Protein AF-A0AAD1SGZ5-F1 (afdb_monomer)

Radius of gyration: 22.44 Å; Cα contacts (8 Å, |Δi|>4): 138; chains: 1; bounding box: 48×39×59 Å

Secondary structure (DSSP, 8-state):
--HHHHHHHHHT------SS-HHHHHHHHHHHH-TTEEEE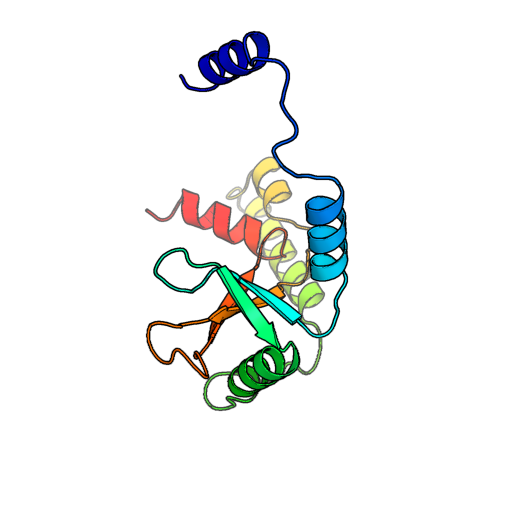E-SSSS-EEEEEHHHHHHHHHHHHT-TTT----SS--HHHHHHHHHHHHHHHHHTTSS-HHHHHHH--SSPPPPEEEEEE-TTT-SSSPPEEEEEE-TT-TTHHHHHHHHHH--

Solvent-accessible surface area (backbone atoms only — not comparable to full-atom values): 9331 Å² total; per-residue (Å²): 146,63,74,72,62,57,57,57,51,65,76,67,54,70,82,82,70,76,92,58,56,75,66,55,52,50,51,53,51,50,62,71,64,44,79,63,48,42,80,40,55,34,64,68,88,80,42,81,42,78,42,51,35,64,61,53,48,52,51,52,48,62,57,72,65,34,68,90,85,46,79,86,76,93,66,86,58,63,66,62,50,50,54,53,50,49,53,51,44,53,51,31,42,75,69,68,75,37,56,74,67,56,45,54,59,50,57,57,94,81,48,41,81,64,45,77,48,60,24,36,30,50,93,79,29,80,87,72,37,56,58,47,83,41,72,49,45,74,68,15,63,59,39,45,49,52,57,52,48,58,74,73,60,128

Foldseek 3Di:
DPVVVVVVCVVPPDPPDPPDDPVRVVVVVVVVPDPQWDWAAAPDDRDIDIDGPVLQVVLVVVVVVPPVPDDDDPDDCQVVVLVVQLVVLVVCVVVVVDDPVLSVLLHQPDADDWDWGFHFNCVVPVPRGRTDIDTHRVSGNCVSVVVVVVVVDD

Sequence (154 aa):
MVKTDTEKIIKNSPRHHQNLTPGEKIALMDLRQDPNIIIRSSDKGGATVIQSYDNYRIEVYRQLNDTLTYARLTFDPTKKFQMRIQNHIDLGKQMEYLDLKTAQFLFVEYPRHPVLYTLPKIHKDPIRPPGRPIVSANDSLLEPIAKYIDLFIK

Structure (mmCIF, N/CA/C/O backbone):
data_AF-A0AAD1SGZ5-F1
#
_entry.id   AF-A0AAD1SGZ5-F1
#
loop_
_atom_site.group_PDB
_atom_site.id
_atom_site.type_symbol
_atom_site.label_atom_id
_atom_site.label_alt_id
_atom_site.label_comp_id
_atom_site.label_asym_id
_atom_site.label_entity_id
_atom_site.label_seq_id
_atom_site.pdbx_PDB_ins_code
_atom_site.Cartn_x
_atom_site.Cartn_y
_atom_site.Cartn_z
_atom_site.occupancy
_atom_site.B_iso_or_equiv
_atom_site.auth_seq_id
_atom_site.auth_comp_id
_atom_site.auth_asym_id
_atom_site.auth_atom_id
_atom_site.pdbx_PDB_model_num
ATOM 1 N N . MET A 1 1 ? 18.389 23.631 9.168 1.00 44.34 1 MET A N 1
ATOM 2 C CA . MET A 1 1 ? 18.639 24.175 10.519 1.00 44.34 1 MET A CA 1
ATOM 3 C C . MET A 1 1 ? 17.513 23.722 11.460 1.00 44.34 1 MET A C 1
ATOM 5 O O . MET A 1 1 ? 16.687 24.531 11.833 1.00 44.34 1 MET A O 1
ATOM 9 N N . VAL A 1 2 ? 17.399 22.409 11.726 1.00 49.31 2 VAL A N 1
ATOM 10 C CA . VAL A 1 2 ? 16.296 21.811 12.535 1.00 49.31 2 VAL A CA 1
ATOM 11 C C . VAL A 1 2 ? 16.790 20.657 13.431 1.00 49.31 2 VAL A C 1
ATOM 13 O O . VAL A 1 2 ? 16.213 20.396 14.477 1.00 49.31 2 VAL A O 1
ATOM 16 N N . LYS A 1 3 ? 17.899 19.984 13.077 1.00 47.81 3 LYS A N 1
ATOM 17 C CA . LYS A 1 3 ? 18.436 18.852 13.860 1.00 47.81 3 LYS A CA 1
ATOM 18 C C . LYS A 1 3 ? 19.052 19.258 15.208 1.00 47.81 3 LYS A C 1
ATOM 20 O O . LYS A 1 3 ? 18.993 18.492 16.160 1.00 47.81 3 LYS A O 1
ATOM 25 N N . THR A 1 4 ? 19.617 20.459 15.310 1.00 51.16 4 THR A N 1
ATOM 26 C CA . THR A 1 4 ? 20.332 20.906 16.518 1.00 51.16 4 THR A CA 1
ATOM 27 C C . THR A 1 4 ? 19.389 21.285 17.665 1.00 51.16 4 THR A C 1
ATOM 29 O O . THR A 1 4 ? 19.752 21.160 18.834 1.00 51.16 4 THR A O 1
ATOM 32 N N . ASP A 1 5 ? 18.162 21.708 17.347 1.00 48.81 5 ASP A N 1
ATOM 33 C CA . ASP A 1 5 ? 17.186 22.144 18.351 1.00 48.81 5 ASP A CA 1
ATOM 34 C C . ASP A 1 5 ? 16.493 20.955 19.031 1.00 48.81 5 ASP A C 1
ATOM 36 O O . ASP A 1 5 ? 16.224 20.999 20.232 1.00 48.81 5 ASP A O 1
ATOM 40 N N . THR A 1 6 ? 16.303 19.838 18.318 1.00 55.44 6 THR A N 1
ATOM 41 C CA . THR A 1 6 ? 15.734 18.609 18.898 1.00 55.44 6 THR A CA 1
ATOM 42 C C . THR A 1 6 ? 16.645 17.981 19.954 1.00 55.44 6 THR A C 1
ATOM 44 O O . THR A 1 6 ? 16.165 17.481 20.969 1.00 55.44 6 THR A O 1
ATOM 47 N N . GLU A 1 7 ? 17.966 18.050 19.773 1.00 56.47 7 GLU A N 1
ATOM 48 C CA . GLU A 1 7 ? 18.935 17.458 20.708 1.00 56.47 7 GLU A CA 1
ATOM 49 C C . GLU A 1 7 ? 18.991 18.202 22.053 1.00 56.47 7 GLU A C 1
ATOM 51 O O . GLU A 1 7 ? 19.143 17.580 23.109 1.00 56.47 7 GLU A O 1
ATOM 56 N N . LYS A 1 8 ? 18.816 19.531 22.040 1.00 55.41 8 LYS A N 1
ATOM 57 C CA . LYS A 1 8 ? 18.754 20.353 23.261 1.00 55.41 8 LYS A CA 1
ATOM 58 C C . LYS A 1 8 ? 17.468 20.122 24.061 1.00 55.41 8 LYS A C 1
ATOM 60 O O . LYS A 1 8 ? 17.517 20.139 25.289 1.00 55.41 8 LYS A O 1
ATOM 65 N N . ILE A 1 9 ? 16.346 19.857 23.388 1.00 58.28 9 ILE A N 1
ATOM 66 C CA . ILE A 1 9 ? 15.056 19.550 24.031 1.00 58.28 9 ILE A CA 1
ATOM 67 C C . ILE A 1 9 ? 15.100 18.181 24.730 1.00 58.28 9 ILE A C 1
ATOM 69 O O . ILE A 1 9 ? 14.602 18.038 25.848 1.00 58.28 9 ILE A O 1
ATOM 73 N N . ILE A 1 10 ? 15.755 17.187 24.122 1.00 60.00 10 ILE A N 1
ATOM 74 C CA . ILE A 1 10 ? 15.900 15.847 24.713 1.00 60.00 10 ILE A CA 1
ATOM 75 C C . ILE A 1 10 ? 16.801 15.886 25.959 1.00 60.00 10 ILE A C 1
ATOM 77 O O . ILE A 1 10 ? 16.477 15.259 26.965 1.00 60.00 10 ILE A O 1
ATOM 81 N N . LYS A 1 11 ? 17.897 16.662 25.935 1.00 57.56 11 LYS A N 1
ATOM 82 C CA . LYS A 1 11 ? 18.828 16.779 27.077 1.00 57.56 11 LYS A CA 1
ATOM 83 C C . LYS A 1 11 ? 18.238 17.476 28.309 1.00 57.56 11 LYS A C 1
ATOM 85 O O . LYS A 1 11 ? 18.685 17.186 29.413 1.00 57.56 11 LYS A O 1
ATOM 90 N N . ASN A 1 12 ? 17.245 18.351 28.130 1.00 55.50 12 ASN A N 1
ATOM 91 C CA . ASN A 1 12 ? 16.612 19.127 29.206 1.00 55.50 12 ASN A CA 1
ATOM 92 C C . ASN A 1 12 ? 15.161 18.710 29.495 1.00 55.50 12 ASN A C 1
ATOM 94 O O . ASN A 1 12 ? 14.431 19.447 30.161 1.00 55.50 12 ASN A O 1
ATOM 98 N N . SER A 1 13 ? 14.715 17.552 29.003 1.00 56.84 13 SER A N 1
ATOM 99 C CA . SER A 1 13 ? 13.358 17.092 29.289 1.00 56.84 13 SER A CA 1
ATOM 100 C C . SER A 1 13 ? 13.223 16.743 30.780 1.00 56.84 13 SER A C 1
ATOM 102 O O . SER A 1 13 ? 14.025 15.954 31.291 1.00 56.84 13 SER A O 1
ATOM 104 N N . PRO A 1 14 ? 12.228 17.299 31.504 1.00 59.81 14 PRO A N 1
ATOM 105 C CA . PRO A 1 14 ? 11.919 16.844 32.856 1.00 59.81 14 PRO A CA 1
ATOM 106 C C . PRO A 1 14 ? 11.691 15.330 32.822 1.00 59.81 14 PRO A C 1
ATOM 108 O O . PRO A 1 14 ? 11.206 14.814 31.812 1.00 59.81 14 PRO A O 1
ATOM 111 N N . ARG A 1 15 ? 12.063 14.616 33.900 1.00 61.44 15 ARG A N 1
ATOM 112 C CA . ARG A 1 15 ? 11.877 13.155 34.019 1.00 61.44 15 ARG A CA 1
ATOM 113 C C . ARG A 1 15 ? 10.533 12.783 33.403 1.00 61.44 15 ARG A C 1
ATOM 115 O O . ARG A 1 15 ? 9.514 13.333 33.816 1.00 61.44 15 ARG A O 1
ATOM 122 N N . HIS A 1 16 ? 10.562 11.931 32.381 1.00 62.44 16 HIS A N 1
ATOM 123 C CA . HIS A 1 16 ? 9.389 11.588 31.589 1.00 62.44 16 HIS A CA 1
ATOM 124 C C . HIS A 1 16 ? 8.340 10.999 32.537 1.00 62.44 16 HIS A C 1
ATOM 126 O O . HIS A 1 16 ? 8.448 9.848 32.962 1.00 62.44 16 HIS A O 1
ATOM 132 N N . HIS A 1 17 ? 7.363 11.809 32.944 1.00 67.88 17 HIS A N 1
ATOM 133 C CA . HIS A 1 17 ? 6.256 11.310 33.740 1.00 67.88 17 HIS A CA 1
ATOM 134 C C . HIS A 1 17 ? 5.481 10.376 32.818 1.00 67.88 17 HIS A C 1
ATOM 136 O O . HI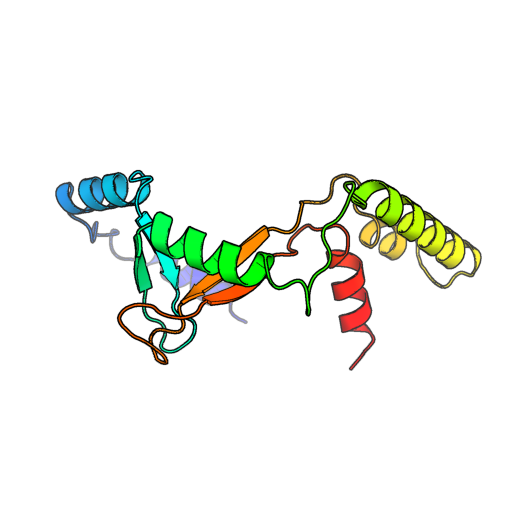S A 1 17 ? 5.206 10.715 31.662 1.00 67.88 17 HIS A O 1
ATOM 142 N N . GLN A 1 18 ? 5.205 9.161 33.286 1.00 77.94 18 GLN A N 1
ATOM 143 C CA . GLN A 1 18 ? 4.340 8.262 32.540 1.00 77.94 18 GLN A CA 1
ATOM 144 C C . GLN A 1 18 ? 2.956 8.913 32.503 1.00 77.94 18 GLN A C 1
ATOM 146 O O . GLN A 1 18 ? 2.312 9.059 33.534 1.00 77.94 18 GLN A O 1
ATOM 151 N N . ASN A 1 19 ? 2.528 9.336 31.316 1.00 88.00 19 ASN A N 1
ATOM 152 C CA . ASN A 1 19 ? 1.234 9.977 31.074 1.00 88.00 19 ASN A CA 1
ATOM 153 C C . ASN A 1 19 ? 0.078 8.971 30.977 1.00 88.00 19 ASN A C 1
ATOM 155 O O . ASN A 1 19 ? -1.043 9.363 30.680 1.00 88.00 19 ASN A O 1
ATOM 159 N N . LEU A 1 20 ? 0.375 7.686 31.176 1.00 91.06 20 LEU A N 1
ATOM 160 C CA . LEU A 1 20 ? -0.575 6.589 31.167 1.00 91.06 20 LEU A CA 1
ATOM 161 C C . LEU A 1 20 ? -0.414 5.801 32.460 1.00 91.06 20 LEU A C 1
ATOM 163 O O . LEU A 1 20 ? 0.687 5.336 32.787 1.00 91.06 20 LEU A O 1
ATOM 167 N N . THR A 1 21 ? -1.524 5.621 33.156 1.00 93.75 21 THR A N 1
ATOM 168 C CA . THR A 1 21 ? -1.647 4.697 34.277 1.00 93.75 21 THR A CA 1
ATOM 169 C C . THR A 1 21 ? -1.397 3.253 33.816 1.00 93.75 21 THR A C 1
ATOM 171 O O . THR A 1 21 ? -1.526 2.934 32.628 1.00 93.75 21 THR A O 1
ATOM 174 N N . PRO A 1 22 ? -1.059 2.331 34.736 1.00 93.62 22 PRO A N 1
ATOM 175 C CA . PRO A 1 22 ? -0.952 0.912 34.400 1.00 93.62 22 PRO A CA 1
ATOM 176 C C . PRO A 1 22 ? -2.225 0.350 33.748 1.00 93.62 22 PRO A C 1
ATOM 178 O O . PRO A 1 22 ? -2.124 -0.401 32.782 1.00 93.62 22 PRO A O 1
ATOM 181 N N . GLY A 1 23 ? -3.407 0.764 34.220 1.00 96.75 23 GLY A N 1
ATOM 182 C CA . GLY A 1 23 ? -4.692 0.342 33.657 1.00 96.75 23 GLY A CA 1
ATOM 183 C C . GLY A 1 23 ? -4.900 0.812 32.217 1.00 96.75 23 GLY A C 1
ATOM 184 O O . GLY A 1 23 ? -5.282 0.016 31.368 1.00 96.75 23 GLY A O 1
ATOM 185 N N . GLU A 1 24 ? -4.575 2.069 31.902 1.00 95.88 24 GLU A N 1
ATOM 186 C CA . GLU A 1 24 ? -4.674 2.591 30.528 1.00 95.88 24 GLU A CA 1
ATOM 187 C C . GLU A 1 24 ? -3.700 1.896 29.576 1.00 95.88 24 GLU A C 1
ATOM 189 O O . GLU A 1 24 ? -4.038 1.637 28.424 1.00 95.88 24 GLU A O 1
ATOM 194 N N . LYS A 1 25 ? -2.497 1.547 30.047 1.00 94.81 25 LYS A N 1
ATOM 195 C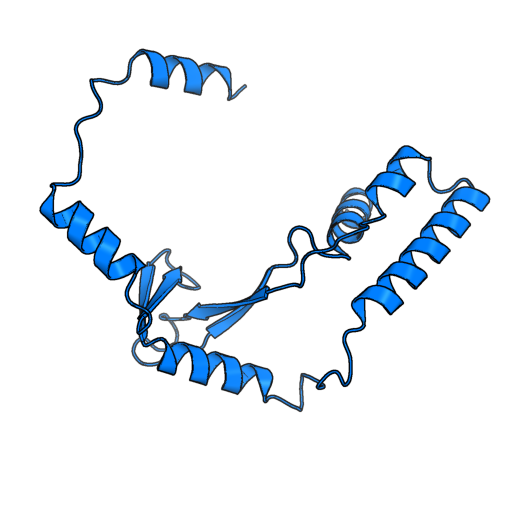 CA . LYS A 1 25 ? -1.544 0.768 29.244 1.00 94.81 25 LYS A CA 1
ATOM 196 C C . LYS A 1 25 ? -2.092 -0.612 28.908 1.00 94.81 25 LYS A C 1
ATOM 198 O O . LYS A 1 25 ? -1.973 -1.021 27.758 1.00 94.81 25 LYS A O 1
ATOM 203 N N . ILE A 1 26 ? -2.684 -1.294 29.888 1.00 96.69 26 ILE A N 1
ATOM 204 C CA . ILE A 1 26 ? -3.329 -2.595 29.681 1.00 96.69 26 ILE A CA 1
ATOM 205 C C . ILE A 1 26 ? -4.490 -2.438 28.696 1.00 96.69 26 ILE A C 1
ATOM 207 O O . ILE A 1 26 ? -4.490 -3.103 27.671 1.00 96.69 26 ILE A O 1
ATOM 211 N N . ALA A 1 27 ? -5.382 -1.468 28.905 1.00 95.69 27 ALA A N 1
ATOM 212 C CA . ALA A 1 27 ? -6.504 -1.220 27.999 1.00 95.69 27 ALA A CA 1
ATOM 213 C C . ALA A 1 27 ? -6.058 -0.915 26.555 1.00 95.69 27 ALA A C 1
ATOM 215 O O . ALA A 1 27 ? -6.671 -1.387 25.603 1.00 95.69 27 ALA A O 1
ATOM 216 N N . LEU A 1 28 ? -4.969 -0.159 26.363 1.00 94.44 28 LEU A N 1
ATOM 217 C CA . LEU A 1 28 ? -4.393 0.089 25.036 1.00 94.44 28 LEU A CA 1
ATOM 218 C C . LEU A 1 28 ? -3.767 -1.167 24.421 1.00 94.44 28 LEU A C 1
ATOM 220 O O . LEU A 1 28 ? -3.818 -1.336 23.201 1.00 94.44 28 LEU A O 1
ATOM 224 N N . MET A 1 29 ? -3.158 -2.032 25.237 1.00 95.12 29 MET A N 1
ATOM 225 C CA . MET A 1 29 ? -2.652 -3.328 24.782 1.00 95.12 29 MET A CA 1
ATOM 226 C C . MET A 1 29 ? -3.801 -4.243 24.360 1.00 95.12 29 MET A C 1
ATOM 228 O O . MET A 1 29 ? -3.727 -4.801 23.268 1.00 95.12 29 MET A O 1
ATOM 232 N N . ASP A 1 30 ? -4.866 -4.318 25.155 1.00 96.25 30 ASP A N 1
ATOM 233 C CA . ASP A 1 30 ? -6.066 -5.105 24.865 1.00 96.25 30 ASP A CA 1
ATOM 234 C C . ASP A 1 30 ? -6.739 -4.608 23.581 1.00 96.25 30 ASP A C 1
ATOM 236 O O . ASP A 1 30 ? -6.977 -5.385 22.658 1.00 96.25 30 ASP A O 1
ATOM 240 N N . LEU A 1 31 ? -6.938 -3.289 23.455 1.00 94.81 31 LEU A N 1
ATOM 241 C CA . LEU A 1 31 ? -7.510 -2.668 22.258 1.00 94.81 31 LEU A CA 1
ATOM 242 C C . LEU A 1 31 ? -6.659 -2.935 21.008 1.00 94.81 31 LEU A C 1
ATOM 244 O O . LEU A 1 31 ? -7.183 -3.150 19.921 1.00 94.81 31 LEU A O 1
ATOM 248 N N . ARG A 1 32 ? -5.329 -2.929 21.136 1.00 93.38 32 ARG A N 1
ATOM 249 C CA . ARG A 1 32 ? -4.423 -3.250 20.025 1.00 93.38 32 ARG A CA 1
ATOM 250 C C . ARG A 1 32 ? -4.494 -4.730 19.626 1.00 93.38 32 ARG A C 1
ATOM 252 O O . ARG A 1 32 ? -4.183 -5.046 18.477 1.00 93.38 32 ARG A O 1
ATOM 259 N N . GLN A 1 33 ? -4.806 -5.617 20.566 1.00 95.69 33 GLN A N 1
ATOM 260 C CA . GLN A 1 33 ? -4.839 -7.064 20.354 1.00 95.69 33 GLN A CA 1
ATOM 261 C C . GLN A 1 33 ? -6.215 -7.583 19.924 1.00 95.69 33 GLN A C 1
ATOM 263 O O . GLN A 1 33 ? -6.278 -8.694 19.403 1.00 95.69 33 GLN A O 1
ATOM 268 N N . ASP A 1 34 ? -7.288 -6.806 20.093 1.00 97.25 34 ASP A N 1
ATOM 269 C CA . ASP A 1 34 ? -8.638 -7.194 19.680 1.00 97.25 34 ASP A CA 1
ATOM 270 C C . ASP A 1 34 ? -8.740 -7.350 18.145 1.00 97.25 34 ASP A C 1
ATOM 272 O O . ASP A 1 34 ? -8.644 -6.362 17.408 1.00 97.25 34 ASP A O 1
ATOM 276 N N . PRO A 1 35 ? -8.959 -8.577 17.628 1.00 96.62 35 PRO A N 1
ATOM 277 C CA . PRO A 1 35 ? -9.045 -8.825 16.192 1.00 96.62 35 PRO A CA 1
ATOM 278 C C . PRO A 1 35 ? -10.378 -8.371 15.577 1.00 96.62 35 PRO A C 1
ATOM 280 O O . PRO A 1 35 ? -10.504 -8.343 14.352 1.00 96.62 35 PRO A O 1
ATOM 283 N N . ASN A 1 36 ? -11.382 -8.036 16.393 1.00 97.94 36 ASN A N 1
ATOM 284 C CA . ASN A 1 36 ? -12.727 -7.694 15.927 1.00 97.94 36 ASN A CA 1
ATOM 285 C C . ASN A 1 36 ? -12.874 -6.218 15.559 1.00 97.94 36 ASN A C 1
ATOM 287 O O . ASN A 1 36 ? -13.910 -5.817 15.020 1.00 97.94 36 ASN A O 1
ATOM 291 N N . ILE A 1 37 ? -11.855 -5.403 15.829 1.00 96.69 37 ILE A N 1
ATOM 292 C CA . ILE A 1 37 ? -11.861 -3.974 15.542 1.00 96.69 37 ILE A CA 1
ATOM 293 C C . ILE A 1 37 ? -10.747 -3.594 14.576 1.00 96.69 37 ILE A C 1
ATOM 295 O O . ILE A 1 37 ? -9.727 -4.262 14.427 1.00 96.69 37 ILE A O 1
ATOM 299 N N . ILE A 1 38 ? -10.933 -2.456 13.922 1.00 95.62 38 ILE A N 1
ATOM 300 C CA . ILE A 1 38 ? -9.887 -1.805 13.156 1.00 95.62 38 ILE A CA 1
ATOM 301 C C . ILE A 1 38 ? -9.835 -0.327 13.511 1.00 95.62 38 ILE A C 1
ATOM 303 O O . ILE A 1 38 ? -10.856 0.359 13.581 1.00 95.62 38 ILE A O 1
ATOM 307 N N . ILE A 1 39 ? -8.615 0.158 13.720 1.00 95.56 39 ILE A N 1
ATOM 308 C CA . ILE A 1 39 ? -8.338 1.553 14.046 1.00 95.56 39 ILE A CA 1
ATOM 309 C C . ILE A 1 39 ? -7.714 2.212 12.816 1.00 95.56 39 ILE A C 1
ATOM 311 O O . ILE A 1 39 ? -6.698 1.742 12.287 1.00 95.56 39 ILE A O 1
ATOM 315 N N . ARG A 1 40 ? -8.337 3.284 12.323 1.00 95.31 40 ARG A N 1
ATOM 316 C CA . ARG A 1 40 ? -7.874 4.052 11.157 1.00 95.31 40 ARG A CA 1
ATOM 317 C C . ARG A 1 40 ? -8.059 5.544 11.383 1.00 95.31 40 ARG A C 1
ATOM 319 O O . ARG A 1 40 ? -8.991 5.968 12.059 1.00 95.31 40 ARG A O 1
ATOM 326 N N . SER A 1 41 ? -7.199 6.350 10.773 1.00 96.38 41 SER A N 1
ATOM 327 C CA . SER A 1 41 ? -7.445 7.786 10.654 1.00 96.38 41 SER A CA 1
ATOM 328 C C . SER A 1 41 ? -8.621 8.035 9.713 1.00 96.38 41 SER A C 1
ATOM 330 O O . SER A 1 41 ? -8.781 7.347 8.706 1.00 96.38 41 SER A O 1
ATOM 332 N N . SER A 1 42 ? -9.439 9.028 10.031 1.00 96.88 42 SER A N 1
ATOM 333 C CA . SER A 1 42 ? -10.485 9.517 9.138 1.00 96.88 42 SER A CA 1
ATOM 334 C C . SER A 1 42 ? -9.896 10.157 7.881 1.00 96.88 42 SER A C 1
ATOM 336 O O . SER A 1 42 ? -8.786 10.685 7.874 1.00 96.88 42 SER A O 1
ATOM 338 N N . ASP A 1 43 ? -10.681 10.144 6.807 1.00 96.88 43 ASP A N 1
ATOM 339 C CA . ASP A 1 43 ? -10.312 10.755 5.529 1.00 96.88 43 ASP A CA 1
ATOM 340 C C . ASP A 1 43 ? -10.119 12.283 5.606 1.00 96.88 43 ASP A C 1
ATOM 342 O O . ASP A 1 43 ? -9.354 12.871 4.841 1.00 96.88 43 ASP A O 1
ATOM 346 N N . LYS A 1 44 ? -10.867 12.935 6.505 1.00 94.25 44 LYS A N 1
ATOM 347 C CA . LYS A 1 44 ? -10.865 14.383 6.734 1.00 94.25 44 LYS A CA 1
ATOM 348 C C . LYS A 1 44 ? -11.158 14.675 8.200 1.00 94.25 44 LYS A C 1
ATOM 350 O O . LYS A 1 44 ? -11.985 13.996 8.800 1.00 94.25 44 LYS A O 1
ATOM 355 N N . GLY A 1 45 ? -10.545 15.734 8.726 1.00 90.50 45 GLY A N 1
ATOM 356 C CA . GLY A 1 45 ? -10.810 16.239 10.078 1.00 90.50 45 GLY A CA 1
ATOM 357 C C . GLY A 1 45 ? -9.917 15.659 11.178 1.00 90.50 45 GLY A C 1
ATOM 358 O O . GLY A 1 45 ? -10.100 16.015 12.332 1.00 90.50 45 GLY A O 1
ATOM 359 N N . GLY A 1 46 ? -8.951 14.791 10.850 1.00 91.44 46 GLY A N 1
ATOM 360 C CA . GLY A 1 46 ? -7.929 14.326 11.801 1.00 91.44 46 GLY A CA 1
ATOM 361 C C . GLY A 1 46 ? -8.434 13.394 12.909 1.00 91.44 46 GLY A C 1
ATOM 362 O O . GLY A 1 46 ? -7.674 13.063 13.813 1.00 91.44 46 GLY A O 1
ATOM 363 N N . ALA A 1 47 ? -9.690 12.946 12.848 1.00 95.25 47 ALA A N 1
ATOM 364 C CA . ALA A 1 47 ? -10.263 12.035 13.832 1.00 95.25 47 ALA A CA 1
ATOM 365 C C . ALA A 1 47 ? -9.688 10.613 13.708 1.00 95.25 47 ALA A C 1
ATOM 367 O O . ALA A 1 47 ? -9.409 10.150 12.596 1.00 95.25 47 ALA A O 1
ATOM 368 N N . THR A 1 48 ? -9.596 9.908 14.837 1.00 95.62 48 THR A N 1
ATOM 369 C CA . THR A 1 48 ? -9.350 8.459 14.906 1.00 95.62 48 THR A CA 1
ATOM 370 C C . THR A 1 48 ? -10.685 7.726 14.905 1.00 95.62 48 THR A C 1
ATOM 372 O O . THR A 1 48 ? -11.575 8.055 15.683 1.00 95.62 48 THR A O 1
ATOM 375 N N . VAL A 1 49 ? -10.825 6.727 14.039 1.00 95.38 49 VAL A N 1
ATOM 376 C CA . VAL A 1 49 ? -12.039 5.923 13.895 1.00 95.38 49 VAL A CA 1
ATOM 377 C C . VAL A 1 49 ? -11.748 4.501 14.343 1.00 95.38 49 VAL A C 1
ATOM 379 O O . VAL A 1 49 ? -10.823 3.862 13.837 1.00 95.38 49 VAL A O 1
ATOM 382 N N . ILE A 1 50 ? -12.566 4.021 15.274 1.00 95.38 50 ILE A N 1
ATOM 383 C CA . ILE A 1 50 ? -12.624 2.625 15.698 1.00 95.38 50 ILE A CA 1
ATOM 384 C C . ILE A 1 50 ? -13.917 2.056 15.122 1.00 95.38 50 ILE A C 1
ATOM 386 O O . ILE A 1 50 ? -14.987 2.627 15.324 1.00 95.38 50 ILE A O 1
ATOM 390 N N . GLN A 1 51 ? -13.825 0.961 14.377 1.00 95.00 51 GLN A N 1
ATOM 391 C CA . GLN A 1 51 ? -14.992 0.289 13.805 1.00 95.00 51 GLN A CA 1
ATOM 392 C C . GLN A 1 51 ? -14.810 -1.225 13.832 1.00 95.00 51 GLN A C 1
ATOM 394 O O . GLN A 1 51 ? -13.683 -1.712 13.912 1.00 95.00 51 GLN A O 1
ATOM 399 N N . SER A 1 52 ? -15.917 -1.960 13.716 1.00 96.06 52 SER A N 1
ATOM 400 C CA . SER A 1 52 ? -15.880 -3.410 13.521 1.00 96.06 52 SER A CA 1
ATOM 401 C C . SER A 1 52 ? -15.066 -3.768 12.275 1.00 96.06 52 SER A C 1
ATOM 403 O O . SER A 1 52 ? -15.213 -3.156 11.209 1.00 96.06 52 SER A O 1
ATOM 405 N N . TYR A 1 53 ? -14.228 -4.790 12.411 1.00 96.44 53 TYR A N 1
ATOM 406 C CA . TYR A 1 53 ? -13.457 -5.360 11.318 1.00 96.44 53 TYR A CA 1
ATOM 407 C C . TYR A 1 53 ? -14.358 -5.886 10.188 1.00 96.44 53 TYR A C 1
ATOM 409 O O . TYR A 1 53 ? -14.009 -5.746 9.014 1.00 96.44 53 TYR A O 1
ATOM 417 N N . ASP A 1 54 ? -15.551 -6.394 10.507 1.00 97.00 54 ASP A N 1
ATOM 418 C CA . ASP A 1 54 ? -16.506 -6.875 9.505 1.00 97.00 54 ASP A CA 1
ATOM 419 C C . ASP A 1 54 ? -17.061 -5.742 8.645 1.00 97.00 54 ASP A C 1
ATOM 421 O O . ASP A 1 54 ? -17.057 -5.850 7.419 1.00 97.00 54 ASP A O 1
ATOM 425 N N . ASN A 1 55 ? -17.452 -4.617 9.251 1.00 94.88 55 ASN A N 1
ATOM 426 C CA . ASN A 1 55 ? -17.902 -3.438 8.501 1.00 94.88 55 ASN A CA 1
ATOM 427 C C . ASN A 1 55 ? -16.799 -2.908 7.577 1.00 94.88 55 ASN A C 1
ATOM 429 O O . ASN A 1 55 ? -17.054 -2.585 6.416 1.00 94.88 55 ASN A O 1
ATOM 433 N N . TYR A 1 56 ? -15.557 -2.877 8.069 1.00 95.94 56 TYR A N 1
ATOM 434 C CA . TYR A 1 56 ? -14.402 -2.516 7.254 1.00 95.94 56 TYR A CA 1
ATOM 435 C C . TYR A 1 56 ? -14.212 -3.473 6.072 1.00 95.94 56 TYR A C 1
ATOM 437 O O . TYR A 1 56 ? -14.032 -3.023 4.939 1.00 95.94 56 TYR A O 1
ATOM 445 N N . ARG A 1 57 ? -14.289 -4.790 6.306 1.00 96.38 57 ARG A N 1
ATOM 446 C CA . ARG A 1 57 ? -14.179 -5.801 5.246 1.00 96.38 57 ARG A CA 1
ATOM 447 C C . ARG A 1 57 ? -15.285 -5.664 4.212 1.00 96.38 57 ARG A C 1
ATOM 449 O O . ARG A 1 57 ? -14.983 -5.703 3.022 1.00 96.38 57 ARG A O 1
ATOM 456 N N . ILE A 1 58 ? -16.532 -5.485 4.642 1.00 96.38 58 ILE A N 1
ATOM 457 C CA . ILE A 1 58 ? -17.680 -5.286 3.749 1.00 96.38 58 ILE A CA 1
ATOM 458 C C . ILE A 1 58 ? -17.427 -4.094 2.825 1.00 96.38 58 ILE A C 1
ATOM 460 O O . ILE A 1 58 ? -17.589 -4.225 1.614 1.00 96.38 58 ILE A O 1
ATOM 464 N N . GLU A 1 59 ? -16.962 -2.963 3.362 1.00 96.00 59 GLU A N 1
ATOM 465 C CA . GLU A 1 59 ? -16.648 -1.787 2.546 1.00 96.00 59 GLU A CA 1
ATOM 466 C C . GLU A 1 59 ? -15.484 -2.040 1.574 1.00 96.00 59 GLU A C 1
ATOM 468 O O . GLU A 1 59 ? -15.563 -1.644 0.412 1.00 96.00 59 GLU A O 1
ATOM 473 N N . VAL A 1 60 ? -14.424 -2.737 2.002 1.00 95.94 60 VAL A N 1
ATOM 474 C CA . VAL A 1 60 ? -13.305 -3.106 1.115 1.00 95.94 60 VAL A CA 1
ATOM 475 C C . VAL A 1 60 ? -13.785 -4.004 -0.030 1.00 95.94 60 VAL A C 1
ATOM 477 O O . VAL A 1 60 ? -13.473 -3.733 -1.189 1.00 95.94 60 VAL A O 1
ATOM 480 N N . TYR A 1 61 ? -14.577 -5.041 0.255 1.00 96.00 61 TYR A N 1
ATOM 481 C CA . TYR A 1 61 ? -15.110 -5.922 -0.787 1.00 96.00 61 TYR A CA 1
ATOM 482 C C . TYR A 1 61 ? -16.106 -5.213 -1.698 1.00 96.00 61 TYR A C 1
ATOM 484 O O . TYR A 1 61 ? -16.096 -5.466 -2.899 1.00 96.00 61 TYR A O 1
ATOM 492 N N . ARG A 1 62 ? -16.923 -4.291 -1.173 1.00 95.38 62 ARG A N 1
ATOM 493 C CA . ARG A 1 62 ? -17.809 -3.456 -1.994 1.00 95.38 62 ARG A CA 1
ATOM 494 C C . ARG A 1 62 ? -17.019 -2.691 -3.063 1.00 95.38 62 ARG A C 1
ATOM 496 O O . ARG A 1 62 ? -17.507 -2.556 -4.177 1.00 95.38 62 ARG A O 1
ATOM 503 N N . GLN A 1 63 ? -15.814 -2.213 -2.737 1.00 93.81 63 GLN A N 1
ATOM 504 C CA . GLN A 1 63 ? -14.932 -1.527 -3.690 1.00 93.81 63 GLN A CA 1
ATOM 505 C C . GLN A 1 63 ? -14.222 -2.499 -4.640 1.00 93.81 63 GLN A C 1
ATOM 507 O O . GLN A 1 63 ? -14.184 -2.258 -5.840 1.00 93.81 63 GLN A O 1
ATOM 512 N N . LEU A 1 64 ? -13.677 -3.605 -4.126 1.00 93.62 64 LEU A N 1
ATOM 513 C CA . LEU A 1 64 ? -12.944 -4.583 -4.941 1.00 93.62 64 LEU A CA 1
ATOM 514 C C . LEU A 1 64 ? -13.835 -5.378 -5.906 1.00 93.62 64 LEU A C 1
ATOM 516 O O . LEU A 1 64 ? -13.339 -5.879 -6.912 1.00 93.62 64 LEU A O 1
ATOM 520 N N . ASN A 1 65 ? -15.129 -5.493 -5.608 1.00 95.56 65 ASN A N 1
ATOM 521 C CA . ASN A 1 65 ? -16.110 -6.146 -6.472 1.00 95.56 65 ASN A CA 1
ATOM 522 C C . ASN A 1 65 ? -16.674 -5.215 -7.559 1.00 95.56 65 ASN A C 1
ATOM 524 O O . ASN A 1 65 ? -17.551 -5.638 -8.310 1.00 95.56 65 ASN A O 1
ATOM 528 N N . ASP A 1 66 ? -16.203 -3.969 -7.661 1.00 95.12 66 ASP A N 1
ATOM 529 C CA . ASP A 1 66 ? -16.551 -3.093 -8.778 1.00 95.12 66 ASP A CA 1
ATOM 530 C C . ASP A 1 66 ? -15.852 -3.560 -10.064 1.00 95.12 66 ASP A C 1
ATOM 532 O O . ASP A 1 66 ? -14.712 -3.190 -10.356 1.00 95.12 66 ASP A O 1
ATOM 536 N N . THR A 1 67 ? -16.561 -4.372 -10.846 1.00 95.75 67 THR A N 1
ATOM 537 C CA . THR A 1 67 ? -16.078 -4.910 -12.124 1.00 95.75 67 THR A CA 1
ATOM 538 C C . THR A 1 67 ? -16.147 -3.911 -13.276 1.00 95.75 67 THR A C 1
ATOM 540 O O . THR A 1 67 ? -15.665 -4.221 -14.363 1.00 95.75 67 THR A O 1
ATOM 543 N N . LEU A 1 68 ? -16.766 -2.740 -13.083 1.00 96.25 68 LEU A N 1
ATOM 544 C CA . LEU A 1 68 ? -16.733 -1.669 -14.082 1.00 96.25 68 LEU A CA 1
ATOM 545 C C . LEU A 1 68 ? -15.383 -0.946 -14.042 1.00 96.25 68 LEU A C 1
ATOM 547 O O . LEU A 1 68 ? -14.880 -0.534 -15.085 1.00 96.25 68 LEU A O 1
ATOM 551 N N . THR A 1 69 ? -14.791 -0.826 -12.850 1.00 93.62 69 THR A N 1
ATOM 552 C CA . THR A 1 69 ? -13.508 -0.139 -12.640 1.00 93.62 69 THR A CA 1
ATOM 553 C C . 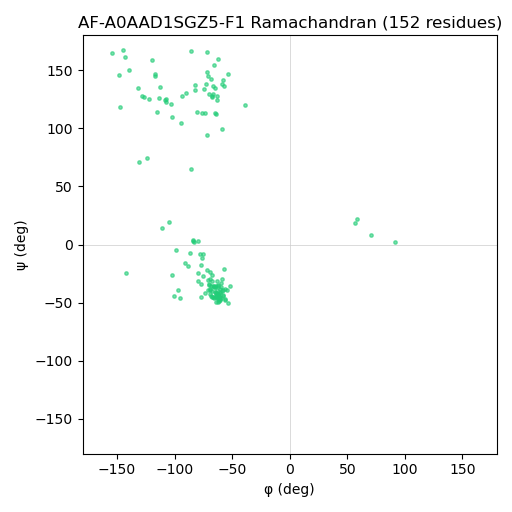THR A 1 69 ? -12.318 -1.100 -12.591 1.00 93.62 69 THR A C 1
ATOM 555 O O . THR A 1 69 ? -11.248 -0.779 -13.110 1.00 93.62 69 THR A O 1
ATOM 558 N N . TYR A 1 70 ? -12.468 -2.273 -11.965 1.00 92.69 70 TYR A N 1
ATOM 559 C CA . TYR A 1 70 ? -11.361 -3.193 -11.695 1.00 92.69 70 TYR A CA 1
ATOM 560 C C . TYR A 1 70 ? -11.521 -4.539 -12.402 1.00 92.69 70 TYR A C 1
ATOM 562 O O . TYR A 1 70 ? -12.610 -5.097 -12.507 1.00 92.69 70 TYR A O 1
ATOM 570 N N . ALA A 1 71 ? -10.390 -5.108 -12.821 1.00 93.81 71 ALA A N 1
ATOM 571 C CA . ALA A 1 71 ? -10.312 -6.464 -13.347 1.00 93.81 71 ALA A CA 1
ATOM 572 C C . ALA A 1 71 ? -9.515 -7.357 -12.392 1.00 93.81 71 ALA A C 1
ATOM 574 O O . ALA A 1 71 ? -8.441 -6.986 -11.910 1.00 93.81 71 ALA A O 1
ATOM 575 N N . ARG A 1 72 ? -10.028 -8.563 -12.138 1.00 93.75 72 ARG A N 1
ATOM 576 C CA . ARG A 1 72 ? -9.340 -9.545 -11.299 1.00 93.75 72 ARG A CA 1
ATOM 577 C C . ARG A 1 72 ? -8.108 -10.086 -12.022 1.00 93.75 72 ARG A C 1
ATOM 579 O O . ARG A 1 72 ? -8.200 -10.565 -13.149 1.00 93.75 72 ARG A O 1
ATOM 586 N N . LEU A 1 73 ? -6.964 -10.061 -11.343 1.00 93.50 73 LEU A N 1
ATOM 587 C CA . LEU A 1 73 ? -5.747 -10.705 -11.829 1.00 93.50 73 LEU A CA 1
ATOM 588 C C . LEU A 1 73 ? -5.860 -12.229 -11.707 1.00 93.50 73 LEU A C 1
ATOM 590 O O . LEU A 1 73 ? -6.334 -12.748 -10.695 1.00 93.50 73 LEU A O 1
ATOM 594 N N . THR A 1 74 ? -5.399 -12.940 -12.733 1.00 96.19 74 THR A N 1
ATOM 595 C CA . THR A 1 74 ? -5.367 -14.411 -12.765 1.00 96.19 74 THR A CA 1
ATOM 596 C C . THR A 1 74 ? -4.085 -14.996 -12.168 1.00 96.19 74 THR A C 1
ATOM 598 O O . THR A 1 74 ? -4.066 -16.165 -11.801 1.00 96.19 74 THR A O 1
ATOM 601 N N . PHE A 1 75 ? -3.025 -14.192 -12.041 1.00 95.44 75 PHE A N 1
ATOM 602 C CA . PHE A 1 75 ? -1.743 -14.557 -11.431 1.00 95.44 75 PHE A CA 1
ATOM 603 C C . PHE A 1 75 ? -1.025 -13.310 -10.893 1.00 95.44 75 PHE A C 1
ATOM 605 O O . PHE A 1 75 ? -1.377 -12.189 -11.262 1.00 95.44 75 PHE A O 1
ATOM 612 N N . ASP A 1 76 ? -0.005 -13.499 -10.049 1.00 93.88 76 ASP A 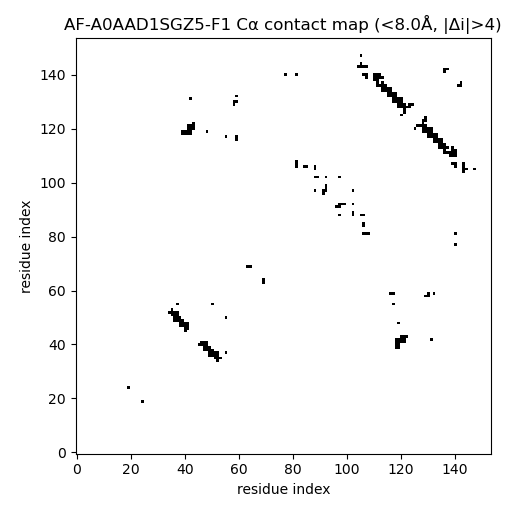N 1
ATOM 613 C CA . ASP A 1 76 ? 0.855 -12.413 -9.562 1.00 93.88 76 ASP A CA 1
ATOM 614 C C . ASP A 1 76 ? 1.822 -11.938 -10.671 1.00 93.88 76 ASP A C 1
ATOM 616 O O . ASP A 1 76 ? 2.720 -12.687 -11.076 1.00 93.88 76 ASP A O 1
ATOM 620 N N . PRO A 1 77 ? 1.688 -10.698 -11.178 1.00 95.06 77 PRO A N 1
ATOM 621 C CA . PRO A 1 77 ? 2.504 -10.202 -12.278 1.00 95.06 77 PRO A CA 1
ATOM 622 C C . PRO A 1 77 ? 3.873 -9.660 -11.834 1.00 95.06 77 PRO A C 1
ATOM 624 O O . PRO A 1 77 ? 4.628 -9.186 -12.684 1.00 95.06 77 PRO A O 1
ATOM 627 N N . THR A 1 78 ? 4.222 -9.715 -10.545 1.00 95.12 78 THR A N 1
ATOM 628 C CA . THR A 1 78 ? 5.422 -9.069 -9.983 1.00 95.12 78 THR A CA 1
ATOM 629 C C . THR A 1 78 ? 6.699 -9.466 -10.721 1.00 95.12 78 THR A C 1
ATOM 631 O O . THR A 1 78 ? 7.428 -8.594 -11.191 1.00 95.12 78 THR A O 1
ATOM 634 N N . LYS A 1 79 ? 6.950 -10.767 -10.926 1.00 95.75 79 LYS A N 1
ATOM 635 C CA . LYS A 1 79 ? 8.148 -11.238 -11.652 1.00 95.75 79 LYS A CA 1
ATOM 636 C C . LYS A 1 79 ? 8.155 -10.830 -13.124 1.00 95.75 79 LYS A C 1
ATOM 638 O O . LYS A 1 79 ? 9.202 -10.465 -13.656 1.00 95.75 79 LYS A O 1
ATOM 643 N N . LYS A 1 80 ? 6.986 -10.821 -13.771 1.00 96.56 80 LYS A N 1
ATOM 644 C CA . LYS A 1 80 ? 6.837 -10.345 -15.153 1.00 96.56 80 LYS A CA 1
ATOM 645 C C . LYS A 1 80 ? 7.215 -8.867 -15.263 1.00 96.56 80 LYS A C 1
ATOM 647 O O . LYS A 1 80 ? 7.926 -8.486 -16.188 1.00 96.56 80 LYS A O 1
ATOM 652 N N . PHE A 1 81 ? 6.750 -8.034 -14.335 1.00 96.69 81 PHE A N 1
ATOM 653 C CA . PHE A 1 81 ? 7.091 -6.613 -14.325 1.00 96.69 81 PHE A CA 1
ATOM 654 C C . PHE A 1 81 ? 8.548 -6.368 -13.935 1.00 96.69 81 PHE A C 1
ATOM 656 O O . PHE A 1 81 ? 9.198 -5.556 -14.582 1.00 96.69 81 PHE A O 1
ATOM 663 N N . GLN A 1 82 ? 9.091 -7.119 -12.978 1.00 96.88 82 GLN A N 1
ATOM 664 C CA . GLN A 1 82 ? 10.500 -7.043 -12.589 1.00 96.88 82 GLN A CA 1
ATOM 665 C C . GLN A 1 82 ? 11.436 -7.322 -13.775 1.00 96.88 82 GLN A C 1
ATOM 667 O O . GLN A 1 82 ? 12.365 -6.559 -14.018 1.00 96.88 82 GLN A O 1
ATOM 672 N N . MET A 1 83 ? 11.139 -8.350 -14.576 1.00 97.75 83 MET A N 1
ATOM 673 C CA . MET A 1 83 ? 11.890 -8.658 -15.797 1.00 97.75 83 MET A CA 1
ATOM 674 C C . MET A 1 83 ? 11.804 -7.529 -16.833 1.00 97.75 83 MET A C 1
ATOM 676 O O . MET A 1 83 ? 12.805 -7.154 -17.435 1.00 97.75 83 MET A O 1
ATOM 680 N N . ARG A 1 84 ? 10.613 -6.944 -17.030 1.00 97.88 84 ARG A N 1
ATOM 681 C CA . ARG A 1 84 ? 10.444 -5.801 -17.943 1.00 97.88 84 ARG A CA 1
ATOM 682 C C . ARG A 1 84 ? 11.249 -4.587 -17.487 1.00 97.88 84 ARG A C 1
ATOM 684 O O . ARG A 1 84 ? 11.869 -3.937 -18.320 1.00 97.88 84 ARG A O 1
ATOM 691 N N . ILE A 1 85 ? 11.240 -4.295 -16.188 1.00 97.44 85 ILE A N 1
ATOM 692 C CA . ILE A 1 85 ? 12.021 -3.204 -15.598 1.00 97.44 85 ILE A CA 1
ATOM 693 C C . ILE A 1 85 ? 13.511 -3.444 -15.835 1.00 97.44 85 ILE A C 1
ATOM 695 O O . ILE A 1 85 ? 14.181 -2.552 -16.343 1.00 97.44 85 ILE A O 1
ATOM 699 N N . GLN A 1 86 ? 14.003 -4.655 -15.559 1.00 97.75 86 GLN A N 1
ATOM 700 C CA . GLN A 1 86 ? 15.399 -5.018 -15.800 1.00 97.75 86 GLN A CA 1
ATOM 701 C C . GLN A 1 86 ? 15.802 -4.791 -17.265 1.00 97.75 86 GLN A C 1
ATOM 703 O O . GLN A 1 86 ? 16.786 -4.106 -17.524 1.00 97.75 86 GLN A O 1
ATOM 708 N N . ASN A 1 87 ? 14.987 -5.251 -18.221 1.00 98.19 87 ASN A N 1
ATOM 709 C CA . ASN A 1 87 ? 15.252 -5.044 -19.648 1.00 98.19 87 ASN A CA 1
ATOM 710 C C . ASN A 1 87 ? 15.343 -3.553 -20.022 1.00 98.19 87 ASN A C 1
ATOM 712 O O . ASN A 1 87 ? 16.193 -3.166 -20.822 1.00 98.19 87 ASN A O 1
ATOM 716 N N . HIS A 1 88 ? 14.482 -2.704 -19.450 1.00 97.31 88 HIS A N 1
ATOM 717 C CA . HIS A 1 88 ? 14.536 -1.258 -19.684 1.00 97.31 88 HIS A CA 1
ATOM 718 C C . HIS A 1 88 ? 15.764 -0.604 -19.042 1.00 97.31 88 HIS A C 1
ATOM 720 O O . HIS A 1 88 ? 16.360 0.283 -19.649 1.00 97.31 88 HIS A O 1
ATOM 726 N N . ILE A 1 89 ? 16.160 -1.050 -17.848 1.00 97.50 89 ILE A N 1
A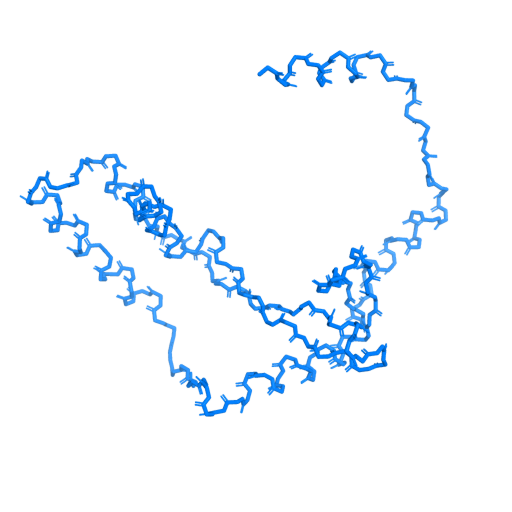TOM 727 C CA . ILE A 1 89 ? 17.380 -0.583 -17.182 1.00 97.50 89 ILE A CA 1
ATOM 728 C C . ILE A 1 89 ? 18.610 -0.949 -18.017 1.00 97.50 89 ILE A C 1
ATOM 730 O O . ILE A 1 89 ? 19.466 -0.098 -18.249 1.00 97.50 89 ILE A O 1
ATOM 734 N N . ASP A 1 90 ? 18.687 -2.186 -18.510 1.00 97.62 90 ASP A N 1
ATOM 735 C CA . ASP A 1 90 ? 19.813 -2.645 -19.324 1.00 97.62 90 ASP A CA 1
ATOM 736 C C . ASP A 1 90 ? 19.904 -1.888 -20.650 1.00 97.62 90 ASP A C 1
ATOM 738 O O . ASP A 1 90 ? 20.992 -1.451 -21.026 1.00 97.62 90 ASP A O 1
ATOM 742 N N . LEU A 1 91 ? 18.768 -1.637 -21.307 1.00 97.88 91 LEU A N 1
ATOM 743 C CA . LEU A 1 91 ? 18.717 -0.790 -22.498 1.00 97.88 91 LEU A CA 1
ATOM 744 C C . LEU A 1 91 ? 19.179 0.645 -22.197 1.00 97.88 91 LEU A C 1
ATOM 746 O O . LEU A 1 91 ? 19.986 1.202 -22.936 1.00 97.88 91 LEU A O 1
ATOM 750 N N . GLY A 1 92 ? 18.710 1.232 -21.093 1.00 96.81 92 GLY A N 1
ATOM 751 C CA . GLY A 1 92 ? 19.106 2.576 -20.673 1.00 96.81 92 GLY A CA 1
ATOM 752 C C . GLY A 1 92 ? 20.601 2.690 -20.363 1.00 96.81 92 GLY A C 1
ATOM 753 O O . GLY A 1 92 ? 21.208 3.709 -20.675 1.00 96.81 92 GLY A O 1
ATOM 754 N N . LYS A 1 93 ? 21.216 1.635 -19.814 1.00 97.06 93 LYS A N 1
ATOM 755 C CA . LYS A 1 93 ? 22.673 1.559 -19.623 1.00 97.06 93 LYS A CA 1
ATOM 756 C C . LYS A 1 93 ? 23.419 1.462 -20.952 1.00 97.06 93 LYS A C 1
ATOM 758 O O . LYS A 1 93 ? 24.419 2.145 -21.126 1.00 97.06 93 LYS A O 1
ATOM 763 N N . GLN A 1 94 ? 22.944 0.627 -21.880 1.00 97.25 94 GLN A N 1
ATOM 764 C CA . GLN A 1 94 ? 23.550 0.472 -23.211 1.00 97.25 94 GLN A CA 1
ATOM 765 C C . GLN A 1 94 ? 23.516 1.771 -24.021 1.00 97.25 94 GLN A C 1
ATOM 767 O O . GLN A 1 94 ? 24.452 2.056 -24.757 1.00 97.25 94 GLN A O 1
ATOM 772 N N . MET A 1 95 ? 22.445 2.552 -23.875 1.00 97.12 95 MET A N 1
ATOM 773 C CA . MET A 1 95 ? 22.285 3.862 -24.514 1.00 97.12 95 MET A CA 1
ATOM 774 C C . MET A 1 95 ? 22.942 5.010 -23.733 1.00 97.12 95 MET A C 1
ATOM 776 O O . MET A 1 95 ? 22.781 6.163 -24.119 1.00 97.12 95 MET A O 1
ATOM 780 N N . GLU A 1 96 ? 23.635 4.716 -22.627 1.00 95.50 96 GLU A N 1
ATOM 781 C CA . GLU A 1 96 ? 24.270 5.706 -21.743 1.00 95.50 96 GLU A CA 1
ATOM 782 C C . GLU A 1 96 ? 23.298 6.751 -21.154 1.00 95.50 96 GLU A C 1
ATOM 784 O O . GLU A 1 96 ? 23.701 7.820 -20.700 1.00 95.50 96 GLU A O 1
ATOM 789 N N . TYR A 1 97 ? 22.001 6.433 -21.097 1.00 94.69 97 TYR A N 1
ATOM 790 C CA . TYR A 1 97 ? 20.983 7.265 -20.443 1.00 94.69 97 TYR A CA 1
ATOM 791 C C . TYR A 1 97 ? 20.964 7.090 -18.924 1.00 94.69 97 TYR A C 1
ATOM 793 O O . TYR A 1 97 ? 20.497 7.972 -18.205 1.00 94.69 97 TYR A O 1
ATOM 801 N N . LEU A 1 98 ? 21.440 5.944 -18.431 1.00 96.06 98 LEU A N 1
ATOM 802 C CA . LEU A 1 98 ? 21.477 5.614 -17.011 1.00 96.06 98 LEU A CA 1
ATOM 803 C C . LEU A 1 98 ? 22.906 5.310 -16.574 1.00 96.06 98 LEU A C 1
ATOM 805 O O . LEU A 1 98 ? 23.545 4.396 -17.098 1.00 96.06 98 LEU A O 1
ATOM 809 N N . ASP A 1 99 ? 23.371 6.019 -15.547 1.00 95.94 99 ASP A N 1
ATOM 810 C CA . ASP A 1 99 ? 24.582 5.626 -14.838 1.00 95.94 99 ASP A CA 1
ATOM 811 C C . ASP A 1 99 ? 24.342 4.372 -13.972 1.00 95.94 99 ASP A C 1
ATOM 813 O O . ASP A 1 99 ? 23.209 3.951 -13.703 1.00 95.94 99 ASP A O 1
ATOM 817 N N . LEU A 1 100 ? 25.435 3.750 -13.520 1.00 95.38 100 LEU A N 1
ATOM 818 C CA . LEU A 1 100 ? 25.368 2.519 -12.726 1.00 95.38 100 LEU A CA 1
ATOM 819 C C . LEU A 1 100 ? 24.576 2.700 -11.426 1.00 95.38 100 LEU A C 1
ATOM 821 O O . LEU A 1 100 ? 23.856 1.793 -11.013 1.00 95.38 100 LEU A O 1
ATOM 825 N N . LYS A 1 101 ? 24.696 3.867 -10.789 1.00 96.19 101 LYS A N 1
ATOM 826 C CA . LYS A 1 101 ? 24.051 4.156 -9.507 1.00 96.19 101 LYS A CA 1
ATOM 827 C C . LYS A 1 101 ? 22.536 4.273 -9.663 1.00 96.19 101 LYS A C 1
ATOM 829 O O . LYS A 1 101 ? 21.786 3.730 -8.856 1.00 96.19 101 LYS A O 1
ATOM 834 N N . THR A 1 102 ? 22.091 4.948 -10.714 1.00 95.94 102 THR A N 1
ATOM 835 C CA . THR A 1 102 ? 20.683 5.101 -11.073 1.00 95.94 102 THR A CA 1
ATOM 836 C C . THR A 1 102 ? 20.097 3.754 -11.467 1.00 95.94 102 THR A C 1
ATOM 838 O O . THR A 1 102 ? 19.046 3.380 -10.959 1.00 95.94 102 THR A O 1
ATOM 841 N N . ALA A 1 103 ? 20.801 2.976 -12.292 1.00 96.56 103 ALA A N 1
ATOM 842 C CA . ALA A 1 103 ? 20.369 1.631 -12.658 1.00 96.56 103 ALA A CA 1
ATOM 843 C C . ALA A 1 103 ? 20.176 0.718 -11.432 1.00 96.56 103 ALA A C 1
ATOM 845 O O . ALA A 1 103 ? 19.170 0.020 -11.341 1.00 96.56 103 ALA A O 1
ATOM 846 N N . GLN A 1 104 ? 21.105 0.758 -10.470 1.00 96.06 104 GLN A N 1
ATOM 847 C CA . GLN A 1 104 ? 20.987 0.014 -9.211 1.00 96.06 104 GLN A CA 1
ATOM 848 C C . GLN A 1 104 ? 19.807 0.490 -8.361 1.00 96.06 104 GLN A C 1
ATOM 850 O O . GLN A 1 104 ? 19.091 -0.333 -7.804 1.00 96.06 104 GLN A O 1
ATOM 855 N N . PHE A 1 105 ? 19.587 1.803 -8.272 1.00 96.25 105 PHE A N 1
ATOM 856 C CA . PHE A 1 105 ? 18.458 2.368 -7.533 1.00 96.25 105 PHE A CA 1
ATOM 857 C C . PHE A 1 105 ? 17.101 1.952 -8.120 1.00 96.25 105 PHE A C 1
ATOM 859 O O . PHE A 1 105 ? 16.162 1.689 -7.373 1.00 96.25 105 PHE A O 1
ATOM 866 N N . LEU A 1 106 ? 16.993 1.890 -9.449 1.00 96.81 106 LEU A N 1
ATOM 867 C CA . LEU A 1 106 ? 15.745 1.573 -10.146 1.00 96.81 106 LEU A CA 1
ATOM 868 C C . LEU A 1 106 ? 15.328 0.100 -10.023 1.00 96.81 106 LEU A C 1
ATOM 870 O O . LEU A 1 106 ? 14.149 -0.210 -10.205 1.00 96.81 106 LEU A O 1
ATOM 874 N N . PHE A 1 107 ? 16.263 -0.807 -9.732 1.00 96.06 107 PHE A N 1
ATOM 875 C CA . PHE A 1 107 ? 15.975 -2.231 -9.611 1.00 96.06 107 PHE A CA 1
ATOM 876 C C . PHE A 1 107 ? 15.693 -2.638 -8.160 1.00 96.06 107 PHE A C 1
ATOM 878 O O . PHE A 1 107 ? 16.501 -2.417 -7.263 1.00 96.06 107 PHE A O 1
ATOM 885 N N . VAL A 1 108 ? 14.560 -3.309 -7.938 1.00 95.56 108 VAL A N 1
ATOM 886 C CA . VAL A 1 108 ? 14.180 -3.872 -6.633 1.00 95.56 108 VAL A CA 1
ATOM 887 C C . VAL A 1 108 ? 14.125 -5.386 -6.752 1.00 95.56 108 VAL A C 1
ATOM 889 O O . VAL A 1 108 ? 13.259 -5.900 -7.455 1.00 95.56 108 VAL A O 1
ATOM 892 N N . GLU A 1 109 ? 15.013 -6.108 -6.066 1.00 93.94 109 GLU A N 1
ATOM 893 C CA . GLU A 1 109 ? 15.091 -7.578 -6.138 1.00 93.94 109 GLU A CA 1
ATOM 894 C C . GLU A 1 109 ? 13.939 -8.272 -5.384 1.00 93.94 109 GLU A C 1
ATOM 896 O O . GLU A 1 109 ? 13.318 -9.212 -5.897 1.00 93.94 109 GLU A O 1
ATOM 901 N N . TYR A 1 110 ? 13.600 -7.751 -4.201 1.00 95.31 110 TYR A N 1
ATOM 902 C CA . TYR A 1 110 ? 12.576 -8.291 -3.301 1.00 95.31 110 TYR A CA 1
ATOM 903 C C . TYR A 1 110 ? 11.520 -7.221 -2.977 1.00 95.31 110 TYR A C 1
ATOM 905 O O . TYR A 1 110 ? 11.537 -6.649 -1.888 1.00 95.31 110 TYR A O 1
ATOM 913 N N . PRO A 1 111 ? 10.622 -6.898 -3.925 1.00 95.50 111 PRO A N 1
ATOM 914 C CA . PRO A 1 111 ? 9.632 -5.847 -3.725 1.00 95.50 111 PRO A CA 1
ATOM 915 C C . PRO A 1 111 ? 8.553 -6.266 -2.725 1.00 95.50 111 PRO A C 1
ATOM 917 O O . PRO A 1 111 ? 8.097 -7.412 -2.719 1.00 95.50 111 PRO A O 1
ATOM 920 N N . ARG A 1 112 ? 8.071 -5.306 -1.935 1.00 95.00 112 ARG A N 1
ATOM 921 C CA . ARG A 1 112 ? 6.881 -5.478 -1.103 1.00 95.00 112 ARG A CA 1
ATOM 922 C C . ARG A 1 112 ? 5.617 -5.444 -1.964 1.00 95.00 112 ARG A C 1
ATOM 924 O O . ARG A 1 112 ? 5.439 -4.543 -2.786 1.00 95.00 112 ARG A O 1
ATOM 931 N N . HIS A 1 113 ? 4.698 -6.384 -1.738 1.00 93.06 113 HIS A N 1
ATOM 932 C CA . HIS A 1 113 ? 3.363 -6.326 -2.338 1.00 93.06 113 HIS A CA 1
ATOM 933 C C . HIS A 1 113 ? 2.600 -5.093 -1.835 1.00 93.06 113 HIS A C 1
ATOM 935 O O . HIS A 1 113 ? 2.485 -4.913 -0.617 1.00 93.06 113 HIS A O 1
ATOM 941 N N . PRO A 1 114 ? 2.051 -4.259 -2.738 1.00 94.69 114 PRO A N 1
ATOM 942 C CA . PRO A 1 114 ? 1.248 -3.119 -2.332 1.00 94.69 114 PRO A CA 1
ATOM 943 C C . PRO A 1 114 ? 0.033 -3.539 -1.503 1.00 94.69 114 PRO A C 1
ATOM 945 O O . PRO A 1 114 ? -0.650 -4.513 -1.825 1.00 94.69 114 PRO A O 1
ATOM 948 N N . VAL A 1 115 ? -0.254 -2.789 -0.439 1.00 94.06 115 VAL A N 1
ATOM 949 C CA . VAL A 1 115 ? -1.341 -3.106 0.499 1.00 94.06 115 VAL A CA 1
ATOM 950 C C . VAL A 1 115 ? -2.482 -2.116 0.329 1.00 94.06 115 VAL A C 1
ATOM 952 O O . VAL A 1 115 ? -2.288 -0.909 0.474 1.00 94.06 115 VAL A O 1
ATOM 955 N N . LEU A 1 116 ? -3.684 -2.634 0.072 1.00 95.06 116 LEU A N 1
ATOM 956 C CA . LEU A 1 116 ? -4.915 -1.850 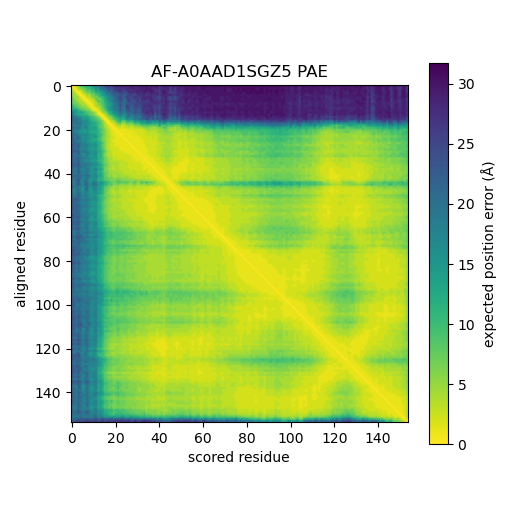0.075 1.00 95.06 116 LEU A CA 1
ATOM 957 C C . LEU A 1 116 ? -5.447 -1.683 1.501 1.00 95.06 116 LEU A C 1
ATOM 959 O O . LEU A 1 116 ? -5.602 -2.651 2.247 1.00 95.06 116 LEU A O 1
ATOM 963 N N . TYR A 1 117 ? -5.806 -0.456 1.849 1.00 95.75 117 TYR A N 1
ATOM 964 C CA . TYR A 1 117 ? -6.625 -0.149 3.014 1.00 95.75 117 TYR A CA 1
ATOM 965 C C . TYR A 1 117 ? -7.545 1.030 2.720 1.00 95.75 117 TYR A C 1
ATOM 967 O O . TYR A 1 117 ? -7.381 1.721 1.717 1.00 95.75 117 TYR A O 1
ATOM 975 N N . THR A 1 118 ? -8.526 1.269 3.587 1.00 96.94 118 THR A N 1
ATOM 976 C CA . THR A 1 118 ? -9.447 2.399 3.432 1.00 96.94 118 THR A CA 1
ATOM 977 C C . THR A 1 118 ? -9.348 3.397 4.582 1.00 96.94 118 THR A C 1
ATOM 979 O O . THR A 1 118 ? -9.089 3.028 5.730 1.00 96.94 118 THR A O 1
ATOM 982 N N . LEU A 1 119 ? -9.564 4.676 4.262 1.00 97.50 119 LEU A N 1
ATOM 983 C CA . LEU A 1 119 ? -9.786 5.741 5.243 1.00 97.50 119 LEU A CA 1
ATOM 984 C C . LEU A 1 119 ? -11.286 6.077 5.298 1.00 97.50 119 LEU A C 1
ATOM 986 O O . LEU A 1 119 ? -11.852 6.445 4.264 1.00 97.50 119 LEU A O 1
ATOM 990 N N . PRO A 1 120 ? -11.963 5.957 6.452 1.00 97.38 120 PRO A N 1
ATOM 991 C CA . PRO A 1 120 ? -13.396 6.217 6.554 1.00 97.38 120 PRO A CA 1
ATOM 992 C C . PRO A 1 120 ? -13.733 7.701 6.345 1.00 97.38 120 PRO A C 1
ATOM 994 O O . PRO A 1 120 ? -13.208 8.594 7.021 1.00 97.38 120 PRO A O 1
ATOM 997 N N . LYS A 1 121 ? -14.664 7.976 5.427 1.00 97.00 121 LYS A N 1
ATOM 998 C CA . LYS A 1 121 ? -15.213 9.311 5.148 1.00 97.00 121 LYS A CA 1
ATOM 999 C C . LYS A 1 121 ? -16.384 9.637 6.080 1.00 97.00 121 LYS A C 1
ATOM 1001 O O . LYS A 1 121 ? -17.503 9.844 5.621 1.00 97.00 121 LYS A O 1
ATOM 1006 N N . ILE A 1 122 ? -16.119 9.748 7.381 1.00 96.44 122 ILE A N 1
ATOM 1007 C CA . ILE A 1 122 ? -17.141 10.028 8.418 1.00 96.44 122 ILE A CA 1
ATOM 1008 C C . ILE A 1 122 ? -17.937 11.327 8.196 1.00 96.44 122 ILE A C 1
ATOM 1010 O O . ILE A 1 122 ? -19.054 11.464 8.673 1.00 96.44 122 ILE A O 1
ATOM 1014 N N . HIS A 1 123 ? -17.393 12.267 7.418 1.00 95.00 123 HIS A N 1
ATOM 1015 C CA . HIS A 1 123 ? -18.073 13.500 7.007 1.00 95.00 123 HIS A CA 1
ATOM 1016 C C . HIS A 1 123 ? -19.143 13.293 5.916 1.00 95.00 123 HIS A C 1
ATOM 10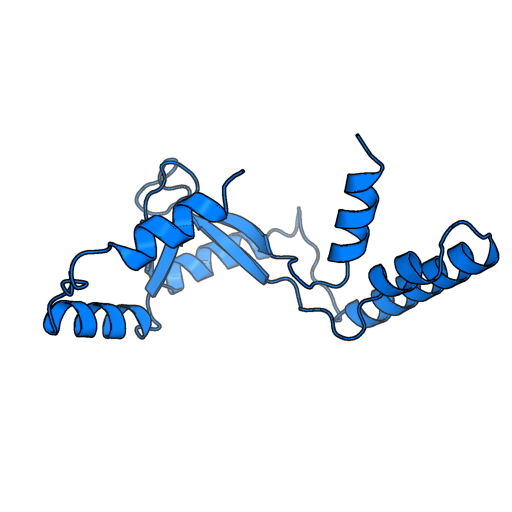18 O O . HIS A 1 123 ? -19.815 14.248 5.533 1.00 95.00 123 HIS A O 1
ATOM 1024 N N . LYS A 1 124 ? -19.241 12.090 5.338 1.00 96.56 124 LYS A N 1
ATOM 1025 C CA . LYS A 1 124 ? -20.267 11.713 4.355 1.00 96.56 124 LYS A CA 1
ATOM 1026 C C . LYS A 1 124 ? -21.381 10.899 4.996 1.00 96.56 124 LYS A C 1
ATOM 1028 O O . LYS A 1 124 ? -22.542 11.174 4.732 1.00 96.56 124 LYS A O 1
ATOM 1033 N N . ASP A 1 125 ? -21.010 9.935 5.829 1.00 94.94 125 ASP A N 1
ATOM 1034 C CA . ASP A 1 125 ? -21.932 9.144 6.636 1.00 94.94 125 ASP A CA 1
ATOM 1035 C C . ASP A 1 125 ? -21.222 8.794 7.958 1.00 94.94 125 ASP A C 1
ATOM 1037 O O . ASP A 1 125 ? -20.169 8.150 7.918 1.00 94.94 125 ASP A O 1
ATOM 1041 N N . PRO A 1 126 ? -21.733 9.239 9.119 1.00 89.94 126 PRO A N 1
ATOM 1042 C CA . PRO A 1 126 ? -21.118 8.947 10.410 1.00 89.94 126 PRO A CA 1
ATOM 1043 C C . PRO A 1 126 ? -21.386 7.517 10.908 1.00 89.94 126 PRO A C 1
ATOM 1045 O O . PRO A 1 126 ? -20.673 7.050 11.791 1.00 89.94 126 PRO A O 1
ATOM 1048 N N . ILE A 1 127 ? -22.391 6.820 10.367 1.00 90.44 127 ILE A N 1
ATOM 1049 C CA . ILE A 1 127 ? -22.810 5.476 10.795 1.00 90.44 127 ILE A CA 1
ATOM 1050 C C . ILE A 1 127 ? -22.146 4.406 9.920 1.00 90.44 127 ILE A C 1
ATOM 1052 O O . ILE A 1 127 ? -21.625 3.417 10.434 1.00 90.44 127 ILE A O 1
ATOM 1056 N N . ARG A 1 128 ? -22.150 4.594 8.595 1.00 90.50 128 ARG A N 1
ATOM 1057 C CA . ARG A 1 128 ? -21.522 3.689 7.614 1.00 90.50 128 ARG A CA 1
ATOM 1058 C C . ARG A 1 128 ? -20.642 4.476 6.640 1.00 90.50 128 ARG A C 1
ATOM 1060 O O . ARG A 1 128 ? -20.994 4.625 5.470 1.00 90.50 128 ARG A O 1
ATOM 1067 N N . PRO A 1 129 ? -19.494 5.001 7.105 1.00 94.81 129 PRO A N 1
ATOM 1068 C CA . PRO A 1 129 ? -18.644 5.858 6.293 1.00 94.81 129 PRO A CA 1
ATOM 1069 C C . PRO A 1 129 ? -18.095 5.111 5.071 1.00 94.81 129 PRO A C 1
ATOM 1071 O O . PRO A 1 129 ? -17.385 4.116 5.240 1.00 94.81 129 PRO A O 1
ATOM 1074 N N . PRO A 1 130 ? -18.304 5.622 3.844 1.00 96.25 130 PRO A N 1
ATOM 1075 C CA . PRO A 1 130 ? -17.610 5.104 2.673 1.00 96.25 130 PRO A CA 1
ATOM 1076 C C . PRO A 1 130 ? -16.092 5.205 2.856 1.00 96.25 130 PRO A C 1
ATOM 1078 O O . PRO A 1 130 ? -15.581 6.203 3.374 1.00 96.25 130 PRO A O 1
ATOM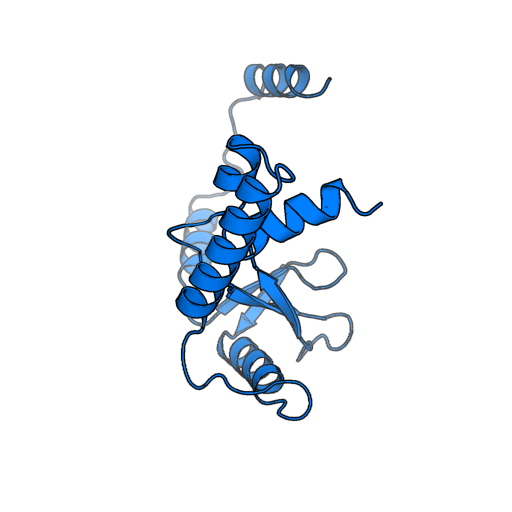 1081 N N . GLY A 1 131 ? -15.349 4.207 2.391 1.00 96.75 131 GLY A N 1
ATOM 1082 C CA . GLY A 1 131 ? -13.892 4.207 2.460 1.00 96.75 131 GLY A CA 1
ATOM 1083 C C . GLY A 1 131 ? -13.264 4.998 1.310 1.00 96.75 131 GLY A C 1
ATOM 1084 O O . GLY A 1 131 ? -13.668 4.850 0.158 1.00 96.75 131 GLY A O 1
ATOM 1085 N N . ARG A 1 132 ? -12.233 5.812 1.564 1.00 96.75 132 ARG A N 1
ATOM 1086 C CA . ARG A 1 132 ? -11.274 6.202 0.517 1.00 96.75 132 ARG A CA 1
ATOM 1087 C C . ARG A 1 132 ? -10.265 5.060 0.352 1.00 96.75 132 ARG A C 1
ATOM 1089 O O . ARG A 1 132 ? -9.523 4.841 1.309 1.00 96.75 132 ARG A O 1
ATOM 1096 N N . PRO A 1 133 ? -10.216 4.351 -0.789 1.00 96.06 133 PRO A N 1
ATOM 1097 C CA . PRO A 1 133 ? -9.178 3.352 -1.020 1.00 96.06 133 PRO A CA 1
ATOM 1098 C C . PRO A 1 133 ? -7.808 4.020 -1.094 1.00 96.06 133 PRO A C 1
ATOM 1100 O O . PRO A 1 133 ? -7.644 5.031 -1.776 1.00 96.06 133 PRO A O 1
ATOM 1103 N N . ILE A 1 134 ? -6.833 3.438 -0.406 1.00 96.50 134 ILE A N 1
ATOM 1104 C CA . ILE A 1 134 ? -5.421 3.800 -0.459 1.00 96.50 134 ILE A CA 1
ATOM 1105 C C . ILE A 1 134 ? -4.623 2.530 -0.725 1.00 96.50 134 ILE A C 1
ATOM 1107 O O . ILE A 1 134 ? -4.752 1.545 0.000 1.00 96.50 134 ILE A O 1
ATOM 1111 N N . VAL A 1 135 ? -3.770 2.568 -1.743 1.00 95.44 135 VAL A N 1
ATOM 1112 C CA . VAL A 1 135 ? -2.790 1.515 -2.002 1.00 95.44 135 VAL A CA 1
ATOM 1113 C C . VAL A 1 135 ? -1.439 2.020 -1.514 1.00 95.44 135 VAL A C 1
ATOM 1115 O O . VAL A 1 135 ? -0.868 2.934 -2.105 1.00 95.44 135 VAL A O 1
ATOM 1118 N N . SER A 1 136 ? -0.927 1.450 -0.424 1.00 95.44 136 SER A N 1
ATOM 1119 C CA . SER A 1 136 ? 0.449 1.717 -0.005 1.00 95.44 136 SER A CA 1
ATOM 1120 C C . SER A 1 136 ? 1.394 0.941 -0.908 1.00 95.44 136 SER A C 1
ATOM 1122 O O . SER A 1 136 ? 1.415 -0.288 -0.878 1.00 95.44 136 SER A O 1
ATOM 1124 N N . ALA A 1 137 ? 2.159 1.680 -1.705 1.00 95.00 137 ALA A N 1
ATOM 1125 C CA . ALA A 1 137 ? 3.170 1.164 -2.620 1.00 95.00 137 ALA A CA 1
ATOM 1126 C C . ALA A 1 137 ? 4.601 1.390 -2.091 1.00 95.00 137 ALA A C 1
ATOM 1128 O O . ALA A 1 137 ? 5.555 1.367 -2.866 1.00 95.00 137 ALA A O 1
ATOM 1129 N N . ASN A 1 138 ? 4.758 1.618 -0.784 1.00 93.38 138 ASN A N 1
ATOM 1130 C CA . ASN A 1 138 ? 6.071 1.791 -0.164 1.00 93.38 138 ASN A CA 1
ATOM 1131 C C . ASN A 1 138 ? 6.861 0.483 -0.239 1.00 93.38 138 ASN A C 1
ATOM 1133 O O . ASN A 1 138 ? 6.306 -0.591 0.012 1.00 93.38 138 ASN A O 1
ATOM 1137 N N . ASP A 1 139 ? 8.136 0.593 -0.590 1.00 93.62 139 ASP A N 1
ATOM 1138 C CA . ASP A 1 139 ? 9.068 -0.501 -0.853 1.00 93.62 139 ASP A CA 1
ATOM 1139 C C . ASP A 1 139 ? 8.576 -1.466 -1.947 1.00 93.62 139 ASP A C 1
ATOM 1141 O O . ASP A 1 139 ? 9.017 -2.615 -2.043 1.00 93.62 139 ASP A O 1
ATOM 1145 N N . SER A 1 140 ? 7.618 -1.025 -2.771 1.00 96.25 140 SER A N 1
ATOM 1146 C CA . SER A 1 140 ? 7.068 -1.831 -3.856 1.00 96.25 140 SER A CA 1
ATOM 1147 C C . SER A 1 140 ? 7.900 -1.719 -5.127 1.00 96.25 140 SER A C 1
ATOM 1149 O O . SER A 1 140 ? 8.722 -0.820 -5.299 1.00 96.25 140 SER A O 1
ATOM 1151 N N . LEU A 1 141 ? 7.627 -2.626 -6.063 1.00 96.25 141 LEU A N 1
ATOM 1152 C CA . LEU A 1 141 ? 8.375 -2.778 -7.307 1.00 96.25 141 LEU A CA 1
ATOM 1153 C C . LEU A 1 141 ? 8.537 -1.478 -8.114 1.00 96.25 141 LEU A C 1
ATOM 1155 O O . LEU A 1 141 ? 9.560 -1.290 -8.761 1.00 96.25 141 LEU A O 1
ATOM 1159 N N . LEU A 1 142 ? 7.527 -0.604 -8.106 1.00 95.38 142 LEU A N 1
ATOM 1160 C CA . LEU A 1 142 ? 7.505 0.608 -8.932 1.00 95.38 142 LEU A CA 1
ATOM 1161 C C . LEU A 1 142 ? 7.922 1.872 -8.172 1.00 95.38 142 LEU A C 1
ATOM 1163 O O . LEU A 1 142 ? 8.017 2.935 -8.782 1.00 95.38 142 LEU A O 1
ATOM 1167 N N . GLU A 1 143 ? 8.169 1.786 -6.864 1.00 96.12 143 GLU A N 1
ATOM 1168 C CA . GLU A 1 143 ? 8.443 2.967 -6.044 1.00 96.12 143 GLU A CA 1
ATOM 1169 C C . GLU A 1 143 ? 9.715 3.722 -6.476 1.00 96.12 143 GLU A C 1
ATOM 1171 O O . GLU A 1 143 ? 9.633 4.945 -6.628 1.00 96.12 143 GLU A O 1
ATOM 1176 N N . PRO A 1 144 ? 10.871 3.072 -6.743 1.00 96.38 144 PRO A N 1
ATOM 1177 C CA . PRO A 1 144 ? 12.059 3.808 -7.176 1.00 96.38 144 PRO A CA 1
ATOM 1178 C C . PRO A 1 144 ? 11.865 4.489 -8.528 1.00 96.38 144 PRO A C 1
ATOM 1180 O O . PRO A 1 144 ? 12.332 5.606 -8.725 1.00 96.38 144 PRO A O 1
ATOM 1183 N N . ILE A 1 145 ? 11.122 3.853 -9.437 1.00 95.31 145 ILE A N 1
ATOM 1184 C CA . ILE A 1 145 ? 10.789 4.424 -10.746 1.00 95.31 145 ILE A CA 1
ATOM 1185 C C . ILE A 1 145 ? 9.902 5.659 -10.570 1.00 95.31 145 ILE A C 1
ATOM 1187 O O . ILE A 1 145 ? 10.174 6.687 -11.181 1.00 95.31 145 ILE A O 1
ATOM 1191 N N . ALA A 1 146 ? 8.881 5.593 -9.710 1.00 95.50 146 ALA A N 1
ATOM 1192 C CA . ALA A 1 146 ? 8.024 6.740 -9.418 1.00 95.50 146 ALA A CA 1
ATOM 1193 C C . ALA A 1 146 ? 8.829 7.914 -8.835 1.00 95.50 146 ALA A C 1
ATOM 1195 O O . ALA A 1 146 ? 8.709 9.033 -9.324 1.00 95.50 146 ALA A O 1
ATOM 1196 N N . LYS A 1 147 ? 9.710 7.645 -7.859 1.00 95.12 147 LYS A N 1
ATOM 1197 C CA . LYS A 1 147 ? 10.627 8.642 -7.273 1.00 95.12 147 LYS A CA 1
ATOM 1198 C C . LYS A 1 147 ? 11.579 9.236 -8.309 1.00 95.12 147 LYS A C 1
ATOM 1200 O O . LYS A 1 147 ? 11.858 10.429 -8.277 1.00 95.12 147 LYS A O 1
ATOM 1205 N N . TYR A 1 148 ? 12.094 8.399 -9.205 1.00 94.38 148 TYR A N 1
ATOM 1206 C CA . TYR A 1 148 ? 12.971 8.840 -10.278 1.00 94.38 148 TYR A CA 1
ATOM 1207 C C . TYR A 1 148 ? 12.225 9.771 -11.233 1.00 94.38 148 TYR A C 1
ATOM 1209 O O . TYR A 1 148 ? 12.699 10.866 -11.486 1.00 94.38 148 TYR A O 1
ATOM 1217 N N . ILE A 1 149 ? 11.035 9.392 -11.702 1.00 93.81 149 ILE A N 1
ATOM 1218 C CA . ILE A 1 149 ? 10.231 10.218 -12.614 1.00 93.81 149 ILE A CA 1
ATOM 1219 C C . ILE A 1 149 ? 9.848 11.560 -11.972 1.00 93.81 149 ILE A C 1
ATOM 1221 O O . ILE A 1 149 ? 9.993 12.593 -12.620 1.00 93.81 149 ILE A O 1
ATOM 1225 N N . ASP A 1 150 ? 9.422 11.558 -10.707 1.00 94.31 150 ASP A N 1
ATOM 1226 C CA . ASP A 1 150 ? 9.057 12.767 -9.945 1.00 94.31 150 ASP A CA 1
ATOM 1227 C C . ASP A 1 150 ? 10.216 13.776 -9.835 1.00 94.31 150 ASP A C 1
ATOM 1229 O O . ASP A 1 150 ? 10.008 14.985 -9.814 1.00 94.31 150 ASP A O 1
ATOM 1233 N N . LEU A 1 151 ? 11.467 13.300 -9.847 1.00 92.25 151 LEU A N 1
ATOM 1234 C CA . LEU A 1 151 ? 12.642 14.174 -9.865 1.00 92.25 151 LEU A CA 1
ATOM 1235 C C . LEU A 1 151 ? 12.779 14.965 -11.180 1.00 92.25 151 LEU A C 1
ATOM 1237 O O . LEU A 1 151 ? 13.310 16.079 -11.168 1.00 92.25 151 LEU A O 1
ATOM 1241 N N . PHE A 1 152 ? 12.339 14.394 -12.306 1.00 88.38 152 PHE A N 1
ATOM 1242 C CA . PHE A 1 152 ? 12.535 14.969 -13.644 1.00 88.38 152 PHE A CA 1
ATOM 1243 C C . PHE A 1 152 ? 11.289 15.649 -14.213 1.00 88.38 152 PHE A C 1
ATOM 1245 O O . PHE A 1 152 ? 11.427 16.559 -15.030 1.00 88.38 152 PHE A O 1
ATOM 1252 N N . ILE A 1 153 ? 10.092 15.238 -13.796 1.00 86.06 153 ILE A N 1
ATOM 1253 C CA . ILE A 1 153 ? 8.836 15.861 -14.212 1.00 86.06 153 ILE A CA 1
ATOM 1254 C C . ILE A 1 153 ? 8.450 16.903 -13.157 1.00 86.06 153 ILE A C 1
ATOM 1256 O O . ILE A 1 153 ? 8.004 16.551 -12.071 1.00 86.06 153 ILE A O 1
ATOM 1260 N N . LYS A 1 154 ? 8.650 18.184 -13.485 1.00 60.88 154 LYS A N 1
ATOM 1261 C CA . LYS A 1 154 ? 8.162 19.337 -12.713 1.00 60.88 154 LYS A CA 1
ATOM 1262 C C . LYS A 1 154 ? 6.921 19.936 -13.352 1.00 60.88 154 LYS A C 1
ATOM 1264 O O . LYS A 1 154 ? 6.887 19.980 -14.603 1.00 60.88 154 LYS A O 1
#

pLDDT: mean 90.6, std 12.92, range [44.34, 98.19]

Organism: Pelobates cultripes (NCBI:txid61616)

InterPro domains:
  IPR059466 Domain of unknown function DUF8422 [PF28514] (14-124)

Mean predicted aligned error: 7.87 Å